Protein AF-A0A830BG78-F1 (afdb_monomer_lite)

pLDDT: mean 71.5, std 8.75, range [42.47, 84.0]

Structure (mmCIF, N/CA/C/O backbone):
data_AF-A0A830BG78-F1
#
_entry.id   AF-A0A830BG78-F1
#
loop_
_atom_site.group_PDB
_atom_site.id
_atom_site.type_symbol
_atom_site.label_atom_id
_atom_site.label_alt_id
_atom_site.label_comp_id
_atom_site.label_asym_id
_atom_site.label_entity_id
_atom_site.label_seq_id
_atom_site.pdbx_PDB_ins_code
_atom_site.Cartn_x
_atom_site.Cartn_y
_atom_site.Cartn_z
_atom_site.occupancy
_atom_site.B_iso_or_equiv
_atom_site.auth_seq_id
_atom_site.auth_comp_id
_atom_site.auth_asym_id
_atom_site.auth_atom_id
_atom_site.pdbx_PDB_model_num
ATOM 1 N N . ALA A 1 1 ? -13.772 -6.519 7.061 1.00 42.47 1 ALA A N 1
ATOM 2 C CA . ALA A 1 1 ? -12.886 -7.361 6.230 1.00 42.47 1 ALA A CA 1
ATOM 3 C C . ALA A 1 1 ? -12.322 -6.501 5.097 1.00 42.47 1 ALA A C 1
ATOM 5 O O . ALA A 1 1 ? -12.308 -6.913 3.944 1.00 42.47 1 ALA A O 1
ATOM 6 N N . ASP A 1 2 ? -11.869 -5.292 5.440 1.00 50.12 2 ASP A N 1
ATOM 7 C CA . ASP A 1 2 ? -11.775 -4.163 4.504 1.00 50.12 2 ASP A CA 1
ATOM 8 C C . ASP A 1 2 ? -10.329 -3.673 4.320 1.00 50.12 2 ASP A C 1
ATOM 10 O O . ASP A 1 2 ? -10.042 -2.899 3.413 1.00 50.12 2 ASP A O 1
ATOM 14 N N . ASP A 1 3 ? -9.383 -4.184 5.111 1.00 59.03 3 ASP A N 1
ATOM 15 C CA . ASP A 1 3 ? -7.972 -3.792 5.056 1.00 59.03 3 ASP A CA 1
ATOM 16 C C . ASP A 1 3 ? -7.257 -4.308 3.798 1.00 59.03 3 ASP A C 1
ATOM 18 O O . ASP A 1 3 ? -6.446 -3.603 3.195 1.00 59.03 3 ASP A O 1
ATOM 22 N N . CYS A 1 4 ? -7.597 -5.515 3.333 1.00 62.75 4 CYS A N 1
ATOM 23 C CA . CYS A 1 4 ? -6.974 -6.080 2.135 1.00 62.75 4 CYS A CA 1
ATOM 24 C C . CYS A 1 4 ? -7.502 -5.451 0.832 1.00 62.75 4 CYS A C 1
ATOM 26 O O . CYS A 1 4 ? -6.839 -5.561 -0.197 1.00 62.75 4 CYS A O 1
ATOM 28 N N . ALA A 1 5 ? -8.660 -4.778 0.837 1.00 66.50 5 ALA A N 1
ATOM 29 C CA . ALA A 1 5 ? -9.155 -4.067 -0.346 1.00 66.50 5 ALA A CA 1
ATOM 30 C C . ALA A 1 5 ? -8.247 -2.874 -0.679 1.00 66.50 5 ALA A C 1
ATOM 32 O O . ALA A 1 5 ? -7.869 -2.681 -1.834 1.00 66.50 5 ALA A O 1
ATOM 33 N N . THR A 1 6 ? -7.798 -2.147 0.348 1.00 65.81 6 THR A N 1
ATOM 34 C CA . THR A 1 6 ? -6.799 -1.078 0.217 1.00 65.81 6 THR A CA 1
ATOM 35 C C . THR A 1 6 ? -5.442 -1.636 -0.215 1.00 65.81 6 THR A C 1
ATOM 37 O O . THR A 1 6 ? -4.790 -1.050 -1.074 1.00 65.81 6 THR A O 1
ATOM 40 N N . VAL A 1 7 ? -5.046 -2.816 0.281 1.00 66.31 7 VAL A N 1
ATOM 41 C CA . VAL A 1 7 ? -3.849 -3.537 -0.203 1.00 66.31 7 VAL A CA 1
ATOM 42 C C . VAL A 1 7 ? -4.005 -4.007 -1.655 1.00 66.31 7 VAL A C 1
ATOM 44 O O . VAL A 1 7 ? -3.048 -4.005 -2.418 1.00 66.31 7 VAL A O 1
ATOM 47 N N . THR A 1 8 ? -5.210 -4.346 -2.097 1.00 67.69 8 THR A N 1
ATOM 48 C CA . THR A 1 8 ? -5.471 -4.714 -3.498 1.00 67.69 8 THR A CA 1
ATOM 49 C C . THR A 1 8 ? -5.409 -3.483 -4.407 1.00 67.69 8 THR A C 1
ATOM 51 O O . THR A 1 8 ? -4.844 -3.538 -5.499 1.00 67.69 8 THR A O 1
ATOM 54 N N . ALA A 1 9 ? -5.921 -2.339 -3.946 1.00 67.12 9 ALA A N 1
ATOM 55 C CA . ALA A 1 9 ? -5.755 -1.059 -4.631 1.00 67.12 9 ALA A CA 1
ATOM 56 C C . ALA A 1 9 ? -4.273 -0.652 -4.704 1.00 67.12 9 ALA A C 1
ATOM 58 O O . ALA A 1 9 ? -3.814 -0.186 -5.749 1.00 67.12 9 ALA A O 1
ATOM 59 N N . LEU A 1 10 ? -3.518 -0.915 -3.631 1.00 70.19 10 LEU A N 1
ATOM 60 C CA . LEU A 1 10 ? -2.067 -0.772 -3.587 1.00 70.19 10 LEU A CA 1
ATOM 61 C C . LEU A 1 10 ? -1.424 -1.603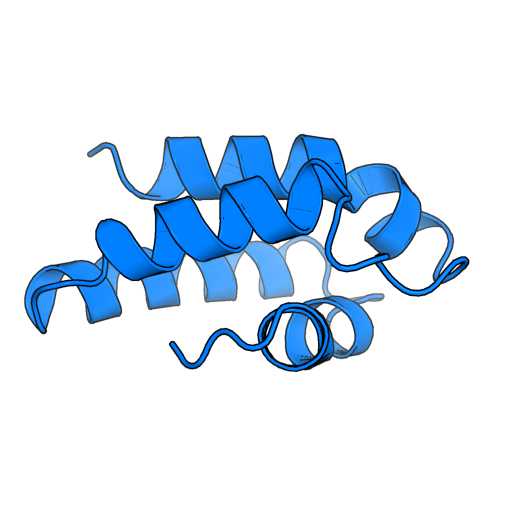 -4.705 1.00 70.19 10 LEU A C 1
ATOM 63 O O . LEU A 1 10 ? -0.727 -1.034 -5.532 1.00 70.19 10 LEU A O 1
ATOM 67 N N . VAL A 1 11 ? -1.733 -2.899 -4.825 1.00 66.19 11 VAL A N 1
ATOM 68 C CA . VAL A 1 11 ? -1.238 -3.765 -5.919 1.00 66.19 11 VAL A CA 1
ATOM 69 C C . VAL A 1 11 ? -1.577 -3.217 -7.286 1.00 66.19 11 VAL A C 1
ATOM 71 O O . VAL A 1 11 ? -0.737 -3.254 -8.173 1.00 66.19 11 VAL A O 1
ATOM 74 N N . SER A 1 12 ? -2.796 -2.720 -7.483 1.00 68.69 12 SER A N 1
ATOM 75 C CA . SER A 1 12 ? -3.190 -2.188 -8.784 1.00 68.69 12 SER A CA 1
ATOM 76 C C . SER A 1 12 ? -2.322 -0.987 -9.168 1.00 68.69 12 SER A C 1
ATOM 78 O O . SER A 1 12 ? -1.863 -0.914 -10.308 1.00 68.69 12 SER A O 1
ATOM 80 N N . ALA A 1 13 ? -2.038 -0.094 -8.213 1.00 66.38 13 ALA A N 1
ATOM 81 C CA . ALA A 1 13 ? -1.134 1.042 -8.399 1.00 66.38 13 ALA A CA 1
ATOM 82 C C . ALA A 1 13 ? 0.343 0.617 -8.516 1.00 66.38 13 ALA A C 1
ATOM 84 O O . ALA A 1 13 ? 1.116 1.244 -9.236 1.00 66.38 13 ALA A O 1
ATOM 85 N N . TYR A 1 14 ? 0.720 -0.467 -7.838 1.00 66.00 14 TYR A N 1
ATOM 86 C CA . TYR A 1 14 ? 2.073 -1.012 -7.798 1.00 66.00 14 TYR A CA 1
ATOM 87 C C . TYR A 1 14 ? 2.380 -2.010 -8.904 1.00 66.00 14 TYR A C 1
ATOM 89 O O . TYR A 1 14 ? 3.548 -2.321 -9.091 1.00 66.00 14 TYR A O 1
ATOM 97 N N . SER A 1 15 ? 1.389 -2.502 -9.645 1.00 66.62 15 SER A N 1
ATOM 98 C CA . SER A 1 15 ? 1.562 -3.558 -10.645 1.00 66.62 15 SER A CA 1
ATOM 99 C C . SER A 1 15 ? 2.673 -3.208 -11.629 1.00 66.62 15 SER A C 1
ATOM 101 O O . SER A 1 15 ? 3.545 -4.024 -11.865 1.00 66.62 15 SER A O 1
ATOM 103 N N . SER A 1 16 ? 2.765 -1.959 -12.083 1.00 64.56 16 SER A N 1
ATOM 104 C CA . SER A 1 16 ? 3.863 -1.501 -12.938 1.00 64.56 16 SER A CA 1
ATOM 105 C C . SER A 1 16 ? 5.233 -1.511 -12.238 1.00 64.56 16 SER A C 1
ATOM 107 O O . SER A 1 16 ? 6.211 -1.966 -12.822 1.00 64.56 16 SER A O 1
ATOM 109 N N . PHE A 1 17 ? 5.325 -1.055 -10.986 1.00 65.31 17 PHE A N 1
ATOM 110 C CA . PHE A 1 17 ? 6.588 -1.017 -10.233 1.00 65.31 17 PHE A CA 1
ATOM 111 C C . PHE A 1 17 ? 7.058 -2.418 -9.826 1.00 65.31 17 PHE A C 1
ATOM 113 O O . PHE A 1 17 ? 8.225 -2.763 -9.971 1.00 65.31 17 PHE A O 1
ATOM 120 N N . VAL A 1 18 ? 6.123 -3.250 -9.375 1.00 65.75 18 VAL A N 1
ATOM 121 C CA . VAL A 1 18 ? 6.337 -4.649 -9.017 1.00 65.75 18 VAL A CA 1
ATOM 122 C C . VAL A 1 18 ? 6.678 -5.448 -10.268 1.00 65.75 18 VAL A C 1
ATOM 124 O O . VAL A 1 18 ? 7.633 -6.201 -10.242 1.00 65.75 18 VAL A O 1
ATOM 127 N N . THR A 1 19 ? 5.970 -5.282 -11.385 1.00 64.69 19 THR A N 1
ATOM 128 C CA . THR A 1 19 ? 6.206 -6.071 -12.605 1.00 64.69 19 THR A CA 1
ATOM 129 C C . THR A 1 19 ? 7.452 -5.641 -13.378 1.00 64.69 19 THR A C 1
ATOM 131 O O . THR A 1 19 ? 8.124 -6.505 -13.934 1.00 64.69 19 THR A O 1
ATOM 134 N N . TYR A 1 20 ? 7.783 -4.347 -13.425 1.00 61.22 20 TYR A N 1
ATOM 135 C CA . TYR A 1 20 ? 8.901 -3.848 -14.238 1.00 61.22 20 TYR A CA 1
ATOM 136 C C . TYR A 1 20 ? 10.139 -3.446 -13.430 1.00 61.22 20 TYR A C 1
ATOM 138 O O . TYR A 1 20 ? 11.163 -3.115 -14.029 1.00 61.22 20 TYR A O 1
ATOM 146 N N . GLY A 1 21 ? 10.067 -3.439 -12.093 1.00 55.66 21 GLY A N 1
ATOM 147 C CA . GLY A 1 21 ? 11.171 -3.039 -11.211 1.00 55.66 21 GLY A CA 1
ATOM 148 C C . GLY A 1 21 ? 11.713 -1.632 -11.488 1.00 55.66 21 GLY A C 1
ATOM 149 O O . GLY A 1 21 ? 12.821 -1.310 -11.071 1.00 55.66 21 GLY A O 1
ATOM 150 N N . SER A 1 22 ? 10.980 -0.820 -12.254 1.00 56.91 22 SER A N 1
ATOM 151 C CA . SER A 1 22 ? 11.487 0.394 -12.882 1.00 56.91 22 SER A CA 1
ATOM 152 C C . SER A 1 22 ? 10.612 1.583 -12.549 1.00 56.91 22 SER A C 1
ATOM 154 O O . SER A 1 22 ? 9.399 1.565 -12.772 1.00 56.91 22 SER A O 1
ATOM 156 N N . SER A 1 23 ? 11.308 2.646 -12.154 1.00 53.84 23 SER A N 1
ATOM 157 C CA . SER A 1 23 ? 10.843 3.975 -11.743 1.00 53.84 23 SER A CA 1
ATOM 158 C C . SER A 1 23 ? 10.481 4.031 -10.265 1.00 53.84 23 SER A C 1
ATOM 160 O O . SER A 1 23 ? 9.365 3.687 -9.891 1.00 53.84 23 SER A O 1
ATOM 162 N N . ASP A 1 24 ? 11.437 4.461 -9.434 1.00 53.34 24 ASP A N 1
ATOM 163 C CA . ASP A 1 24 ? 11.216 4.789 -8.024 1.00 53.34 24 ASP A CA 1
ATOM 164 C C . ASP A 1 24 ? 9.870 5.506 -7.833 1.00 53.34 24 ASP A C 1
ATOM 166 O O . ASP A 1 24 ? 9.570 6.454 -8.574 1.00 53.34 24 ASP A O 1
ATOM 170 N N . PRO A 1 25 ? 9.032 5.065 -6.877 1.00 57.44 25 PRO A N 1
ATOM 171 C CA . PRO A 1 25 ? 7.748 5.694 -6.655 1.00 57.44 25 PRO A CA 1
ATOM 172 C C . PRO A 1 25 ? 7.997 7.116 -6.159 1.00 57.44 25 PRO A C 1
ATOM 174 O O . PRO A 1 25 ? 8.478 7.343 -5.051 1.00 57.44 25 PRO A O 1
ATOM 177 N N . ILE A 1 26 ? 7.689 8.090 -7.013 1.00 60.03 26 ILE A N 1
ATOM 178 C CA . ILE A 1 26 ? 7.717 9.505 -6.651 1.00 60.03 26 ILE A CA 1
ATOM 179 C C . ILE A 1 26 ? 6.740 9.679 -5.475 1.00 60.03 26 ILE A C 1
ATOM 181 O O . ILE A 1 26 ? 5.644 9.114 -5.530 1.00 60.03 26 ILE A O 1
ATOM 185 N N . PRO A 1 27 ? 7.076 10.449 -4.426 1.00 58.19 27 PRO A N 1
ATOM 186 C CA . PRO A 1 27 ? 6.204 10.632 -3.262 1.00 58.19 27 PRO A CA 1
ATOM 187 C C . PRO A 1 27 ? 4.803 11.181 -3.599 1.00 58.19 27 PRO A C 1
ATOM 189 O O . PRO A 1 27 ? 3.865 10.953 -2.843 1.00 58.19 27 PRO A O 1
ATOM 192 N N . GLU A 1 28 ? 4.628 11.833 -4.754 1.00 59.81 28 GLU A 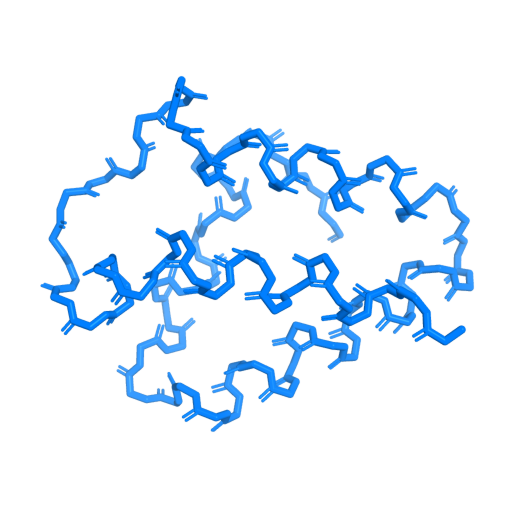N 1
ATOM 193 C CA . GLU A 1 28 ? 3.322 12.292 -5.263 1.00 59.81 28 GLU A CA 1
ATOM 194 C C . GLU A 1 28 ? 2.573 11.257 -6.121 1.00 59.81 28 GLU A C 1
ATOM 196 O O . GLU A 1 28 ? 1.515 11.536 -6.685 1.00 59.81 28 GLU A O 1
ATOM 201 N N . SER A 1 29 ? 3.108 10.047 -6.257 1.00 67.50 29 SER A N 1
ATOM 202 C CA . SER A 1 29 ? 2.439 8.979 -6.989 1.00 67.50 29 SER A CA 1
ATOM 203 C C . SER A 1 29 ? 1.201 8.487 -6.237 1.00 67.50 29 SER A C 1
ATOM 205 O O . SER A 1 29 ? 1.141 8.463 -5.002 1.00 67.50 29 SER A O 1
ATOM 207 N N . SER A 1 30 ? 0.220 8.001 -6.998 1.00 69.38 30 SER A N 1
ATOM 208 C CA . SER A 1 30 ? -0.970 7.326 -6.465 1.00 69.38 30 SER A CA 1
ATOM 209 C C . SER A 1 30 ? -0.631 6.163 -5.525 1.00 69.38 30 SER A C 1
ATOM 211 O O . SER A 1 30 ? -1.463 5.774 -4.706 1.00 69.38 30 SER A O 1
ATOM 213 N N . CYS A 1 31 ? 0.589 5.628 -5.599 1.00 68.81 31 CYS A N 1
ATOM 214 C CA . CYS A 1 31 ? 1.021 4.524 -4.766 1.00 68.81 31 CYS A CA 1
ATOM 215 C C . CYS A 1 31 ? 1.468 4.981 -3.365 1.00 68.81 31 CYS A C 1
ATOM 217 O O . CYS A 1 31 ? 1.113 4.325 -2.387 1.00 68.81 31 CYS A O 1
ATOM 219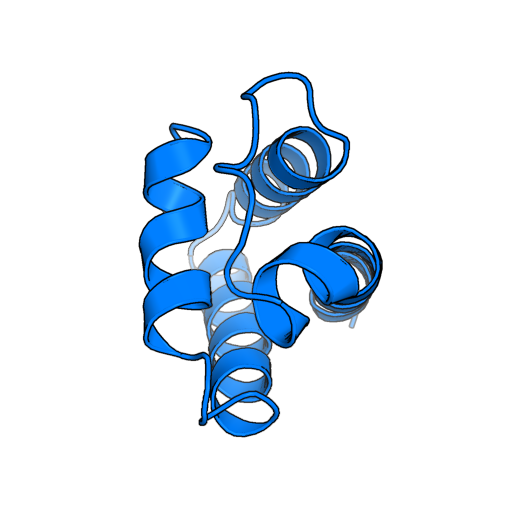 N N . CYS A 1 32 ? 2.116 6.143 -3.222 1.00 75.19 32 CYS A N 1
ATOM 220 C CA . CYS A 1 32 ? 2.411 6.699 -1.899 1.00 75.19 32 CYS A CA 1
ATOM 221 C C . CYS A 1 32 ? 1.165 7.242 -1.198 1.00 75.19 32 CYS A C 1
ATOM 223 O O . CYS A 1 32 ? 1.027 7.067 0.011 1.00 75.19 32 CYS A O 1
ATOM 225 N N . VAL A 1 33 ? 0.198 7.785 -1.945 1.00 77.88 33 VAL A N 1
ATOM 226 C CA . VAL A 1 33 ? -1.121 8.140 -1.392 1.00 77.88 33 VAL A CA 1
ATOM 227 C C . VAL A 1 33 ? -1.817 6.904 -0.815 1.00 77.88 33 VAL A C 1
ATOM 229 O O . VAL A 1 33 ? -2.297 6.940 0.317 1.00 77.88 33 VAL A O 1
ATOM 232 N N . ALA A 1 34 ? -1.804 5.784 -1.545 1.00 75.69 34 ALA A N 1
ATOM 233 C CA . ALA A 1 34 ? -2.354 4.521 -1.060 1.00 75.69 34 ALA A CA 1
ATOM 234 C C . ALA A 1 34 ? -1.597 3.977 0.168 1.00 75.69 34 ALA A C 1
ATOM 236 O O . ALA A 1 34 ? -2.237 3.493 1.100 1.00 75.69 34 ALA A O 1
ATOM 237 N N . MET A 1 35 ? -0.263 4.107 0.221 1.00 76.81 35 MET A N 1
ATOM 238 C CA . MET A 1 35 ? 0.541 3.730 1.396 1.00 76.81 35 MET A CA 1
ATOM 239 C C . MET A 1 35 ? 0.210 4.569 2.631 1.00 76.81 35 MET A C 1
ATOM 241 O O . MET A 1 35 ? 0.091 4.029 3.729 1.00 76.81 35 MET A O 1
ATOM 245 N N . VAL A 1 36 ? 0.018 5.878 2.465 1.00 79.62 36 VAL A N 1
ATOM 246 C CA . VAL A 1 36 ? -0.401 6.771 3.554 1.00 79.62 36 VAL A CA 1
ATOM 247 C C . VAL A 1 36 ? -1.802 6.401 4.042 1.00 79.62 36 VAL A C 1
ATOM 249 O O . VAL A 1 36 ? -2.031 6.332 5.248 1.00 79.62 36 VAL A O 1
ATOM 252 N N . SER A 1 37 ? -2.734 6.086 3.137 1.00 79.31 37 SER A N 1
ATOM 253 C CA . SER A 1 37 ? -4.049 5.556 3.518 1.00 79.31 37 SER A CA 1
ATOM 254 C C . SER A 1 37 ? -3.942 4.230 4.276 1.00 79.31 37 SER A C 1
ATOM 256 O O . SER A 1 37 ? -4.644 4.047 5.268 1.00 79.31 37 SER A O 1
ATOM 258 N N . LEU A 1 38 ? -3.036 3.336 3.864 1.00 77.88 38 LEU A N 1
ATOM 259 C CA . LEU A 1 38 ? -2.758 2.075 4.556 1.00 77.88 38 LEU A CA 1
ATOM 260 C C . LEU A 1 38 ? -2.256 2.310 5.985 1.00 77.88 38 LEU A C 1
ATOM 262 O O . LEU A 1 38 ? -2.719 1.666 6.923 1.00 77.88 38 LEU A O 1
ATOM 266 N N . ASN A 1 39 ? -1.337 3.262 6.149 1.00 80.81 39 ASN A N 1
ATOM 267 C CA . ASN A 1 39 ? -0.792 3.655 7.443 1.00 80.81 39 ASN A CA 1
ATOM 268 C C . ASN A 1 39 ? -1.863 4.243 8.367 1.00 80.81 39 ASN A C 1
ATOM 270 O O . ASN A 1 39 ? -1.893 3.922 9.549 1.00 80.81 39 ASN A O 1
ATOM 274 N N . ASN A 1 40 ? -2.771 5.052 7.817 1.00 82.31 40 ASN A N 1
ATOM 275 C CA . ASN A 1 40 ? -3.905 5.599 8.561 1.00 82.31 40 ASN A CA 1
ATOM 276 C C . ASN A 1 40 ? -4.925 4.518 8.958 1.00 82.31 40 ASN A C 1
ATOM 278 O O . ASN A 1 40 ? -5.566 4.644 9.995 1.00 82.31 40 ASN A O 1
ATOM 282 N N . LEU A 1 41 ? -5.084 3.446 8.170 1.00 78.62 41 LEU A N 1
ATOM 283 C CA . LEU A 1 41 ? -5.873 2.278 8.590 1.00 78.62 41 LEU A CA 1
ATOM 284 C C . LEU A 1 41 ? -5.175 1.496 9.708 1.00 78.62 41 LEU A C 1
ATOM 286 O O . LEU A 1 41 ? -5.826 1.014 10.637 1.00 78.62 41 LEU A O 1
ATOM 290 N N . ALA A 1 42 ? -3.848 1.411 9.647 1.00 79.00 42 ALA A N 1
ATOM 291 C CA . ALA A 1 42 ? -2.981 0.756 10.619 1.00 79.00 42 ALA A CA 1
ATOM 292 C C . ALA A 1 42 ? -2.794 1.560 11.933 1.00 79.00 42 ALA A C 1
ATOM 294 O O . ALA A 1 42 ? -1.741 1.489 12.574 1.00 79.00 42 ALA A O 1
ATOM 295 N N . ASP A 1 43 ? -3.821 2.305 12.351 1.00 81.25 43 ASP A N 1
ATOM 296 C CA . ASP A 1 43 ? -3.826 3.166 13.543 1.00 81.25 43 ASP A CA 1
ATOM 297 C C . ASP A 1 43 ? -3.847 2.372 14.864 1.00 81.25 43 ASP A C 1
ATOM 299 O O . ASP A 1 43 ? -3.328 2.813 15.887 1.00 81.25 43 ASP A O 1
ATOM 303 N N . SER A 1 44 ? -4.381 1.145 14.848 1.00 81.06 44 SER A N 1
ATOM 304 C CA . SER A 1 44 ? -4.414 0.251 16.013 1.00 81.06 44 SER A CA 1
ATOM 305 C C . SER A 1 44 ? -3.500 -0.964 15.840 1.00 81.06 44 SER A C 1
ATOM 307 O O . SER A 1 44 ? -3.222 -1.406 14.725 1.00 81.06 44 SER A O 1
ATOM 309 N N . GLY A 1 45 ? -3.059 -1.564 16.952 1.00 79.75 45 GLY A N 1
ATOM 310 C CA . GLY A 1 45 ? -2.248 -2.789 16.918 1.00 79.75 45 GLY A CA 1
ATOM 311 C C . GLY A 1 45 ? -2.953 -3.965 16.229 1.00 79.75 45 GLY A C 1
ATOM 312 O O . GLY A 1 45 ? -2.306 -4.768 15.558 1.00 79.75 45 GLY A O 1
ATOM 313 N N . ASP A 1 46 ? -4.278 -4.052 16.342 1.00 82.25 46 ASP A N 1
ATOM 314 C CA . ASP A 1 46 ? -5.090 -5.062 15.661 1.00 82.25 46 ASP A CA 1
ATOM 315 C C . ASP A 1 46 ? -5.152 -4.816 14.148 1.00 82.25 46 ASP A C 1
ATOM 317 O O . ASP A 1 46 ? -4.928 -5.752 13.373 1.00 82.25 46 ASP A O 1
ATOM 321 N N . ASN A 1 47 ? -5.328 -3.560 13.725 1.00 80.00 47 ASN A N 1
ATOM 322 C CA . ASN A 1 47 ? -5.316 -3.191 12.309 1.00 80.00 47 ASN A CA 1
ATOM 323 C C . ASN A 1 47 ? -3.922 -3.348 11.694 1.00 80.00 47 ASN A C 1
ATOM 325 O O . ASN A 1 47 ? -3.804 -3.881 10.596 1.00 80.00 47 ASN A O 1
ATOM 329 N N . ARG A 1 48 ? -2.845 -2.997 12.414 1.00 81.38 48 ARG A N 1
ATOM 330 C CA . ARG A 1 48 ? -1.464 -3.259 11.967 1.00 81.38 48 ARG A CA 1
ATOM 331 C C . ARG A 1 48 ? -1.238 -4.725 11.660 1.00 81.38 48 ARG A C 1
ATOM 333 O O . ARG A 1 48 ? -0.675 -5.049 10.622 1.00 81.38 48 ARG A O 1
ATOM 340 N N . ARG A 1 49 ? -1.700 -5.630 12.529 1.00 83.38 49 ARG A N 1
ATOM 341 C CA . ARG A 1 49 ? -1.577 -7.076 12.284 1.00 83.38 49 ARG A CA 1
ATOM 342 C C . ARG A 1 49 ? -2.393 -7.518 11.070 1.00 83.38 49 ARG A C 1
ATOM 344 O O . ARG A 1 49 ? -1.932 -8.388 10.337 1.00 83.38 49 ARG A O 1
ATOM 351 N N . ALA A 1 50 ? -3.578 -6.946 10.855 1.00 82.19 50 ALA A N 1
ATOM 352 C CA . ALA A 1 50 ? -4.405 -7.243 9.686 1.00 82.19 50 ALA A CA 1
ATOM 353 C C . ALA A 1 50 ? -3.744 -6.759 8.384 1.00 82.19 50 ALA A C 1
ATOM 355 O O . ALA A 1 50 ? -3.545 -7.553 7.467 1.00 82.19 50 ALA A O 1
ATOM 356 N N . VAL A 1 51 ? -3.310 -5.498 8.344 1.00 78.44 51 VAL A N 1
ATOM 357 C CA . VAL A 1 51 ? -2.592 -4.892 7.215 1.00 78.44 51 VAL A CA 1
ATOM 358 C C . VAL A 1 51 ? -1.294 -5.644 6.924 1.00 78.44 51 VAL A C 1
ATOM 360 O O . VAL A 1 51 ? -1.027 -5.980 5.774 1.00 78.44 51 VAL A O 1
ATOM 363 N N . CYS A 1 52 ? -0.514 -5.984 7.953 1.00 81.06 52 CYS A N 1
ATOM 364 C CA . CYS A 1 52 ? 0.733 -6.727 7.791 1.00 81.06 52 CYS A CA 1
ATOM 365 C C . CYS A 1 52 ? 0.493 -8.114 7.175 1.00 81.06 52 CYS A C 1
ATOM 367 O O . CYS A 1 52 ? 1.229 -8.511 6.277 1.00 81.06 52 CYS A O 1
ATOM 369 N N . ARG A 1 53 ? -0.575 -8.823 7.575 1.00 84.00 53 ARG A N 1
ATOM 370 C CA . ARG A 1 53 ? -0.971 -10.093 6.940 1.00 84.00 53 ARG A CA 1
ATOM 371 C C . ARG A 1 53 ? -1.335 -9.906 5.470 1.00 84.00 53 ARG A C 1
ATOM 373 O O . ARG A 1 53 ? -0.802 -10.628 4.638 1.00 84.00 53 ARG A O 1
ATOM 380 N N . CYS A 1 54 ? -2.146 -8.897 5.143 1.00 80.50 54 CYS A N 1
ATOM 381 C CA . CYS A 1 54 ? -2.484 -8.591 3.751 1.00 80.50 54 CYS A CA 1
ATOM 382 C C . CYS A 1 54 ? -1.223 -8.283 2.911 1.00 80.50 54 CYS A C 1
ATOM 384 O O . CYS A 1 54 ? -1.121 -8.721 1.769 1.00 80.50 54 CYS A O 1
ATOM 386 N N . VAL A 1 55 ? -0.247 -7.553 3.468 1.00 77.44 55 VAL A N 1
ATOM 387 C CA . VAL A 1 55 ? 1.031 -7.246 2.796 1.00 77.44 55 VAL A CA 1
ATOM 388 C C . VAL A 1 55 ? 1.911 -8.494 2.658 1.00 77.44 55 VAL A C 1
ATOM 390 O O . VAL A 1 55 ? 2.539 -8.681 1.620 1.00 77.44 55 VAL A O 1
ATOM 393 N N . MET A 1 56 ? 1.949 -9.379 3.656 1.00 80.00 56 MET A N 1
ATOM 394 C CA . MET A 1 56 ? 2.673 -10.653 3.560 1.00 80.00 56 MET A CA 1
ATOM 395 C C . MET A 1 56 ? 2.086 -11.568 2.483 1.00 80.00 56 MET A C 1
ATOM 397 O O . MET A 1 56 ? 2.846 -12.129 1.694 1.00 80.00 56 MET A O 1
ATOM 401 N N . ASP A 1 57 ? 0.758 -11.672 2.402 1.00 80.62 57 ASP A N 1
ATOM 402 C CA . ASP A 1 57 ? 0.075 -12.418 1.338 1.00 80.62 57 ASP A CA 1
ATOM 403 C C . ASP A 1 57 ? 0.405 -11.829 -0.041 1.00 80.62 57 ASP A C 1
ATOM 405 O O . ASP A 1 57 ? 0.617 -12.557 -1.013 1.00 80.62 57 ASP A O 1
ATOM 409 N N . LEU A 1 58 ? 0.547 -10.504 -0.109 1.00 74.56 58 LEU A N 1
ATOM 410 C CA . LEU A 1 58 ? 1.003 -9.799 -1.299 1.00 74.56 58 LEU A CA 1
ATOM 411 C C . LEU A 1 58 ? 2.408 -10.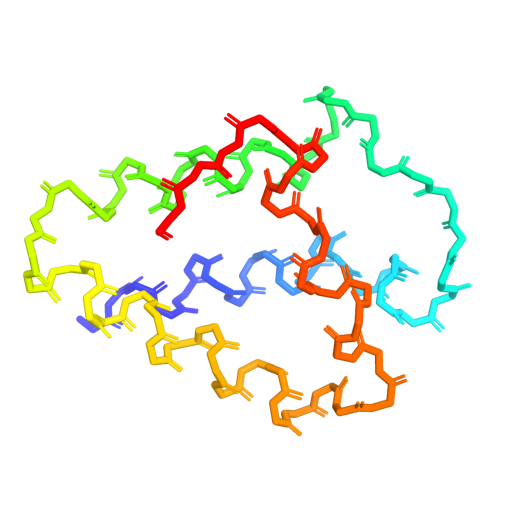201 -1.727 1.00 74.56 58 LEU A C 1
ATOM 413 O O . LEU A 1 58 ? 2.653 -10.517 -2.889 1.00 74.56 58 LEU A O 1
ATOM 417 N N . ILE A 1 59 ? 3.338 -10.171 -0.776 1.00 76.06 59 ILE A N 1
ATOM 418 C CA . ILE A 1 59 ? 4.734 -10.528 -0.999 1.00 76.06 59 ILE A CA 1
ATOM 419 C C . ILE A 1 59 ? 4.824 -11.991 -1.435 1.00 76.06 59 ILE A C 1
ATOM 421 O O . ILE A 1 59 ? 5.600 -12.309 -2.331 1.00 76.06 59 ILE A O 1
ATOM 425 N N . ALA A 1 60 ? 4.004 -12.872 -0.858 1.00 80.88 60 ALA A N 1
ATOM 426 C CA . ALA A 1 60 ? 3.926 -14.269 -1.264 1.00 80.88 60 ALA A CA 1
ATOM 427 C C . ALA A 1 60 ? 3.416 -14.420 -2.710 1.00 80.88 60 ALA A C 1
ATOM 429 O O . ALA A 1 60 ? 4.000 -15.179 -3.487 1.00 80.88 60 ALA A O 1
ATOM 430 N N . ALA A 1 61 ? 2.385 -13.662 -3.100 1.00 77.00 61 ALA A N 1
ATOM 431 C CA . ALA A 1 61 ? 1.844 -13.664 -4.462 1.00 77.00 61 ALA A CA 1
ATOM 432 C C . ALA A 1 61 ? 2.827 -13.091 -5.502 1.00 77.00 61 ALA A C 1
ATOM 434 O O . ALA A 1 61 ? 2.904 -13.590 -6.624 1.00 77.00 61 ALA A O 1
ATOM 435 N N . TYR A 1 62 ? 3.615 -12.084 -5.121 1.00 71.50 62 TYR A N 1
ATOM 436 C CA . TYR A 1 62 ? 4.599 -11.405 -5.970 1.00 71.50 62 TYR A CA 1
ATOM 437 C C . TYR A 1 62 ? 6.042 -11.705 -5.542 1.00 71.50 62 TYR A C 1
ATOM 439 O O . TYR A 1 62 ? 6.905 -10.829 -5.584 1.00 71.50 62 TYR A O 1
ATOM 447 N N . SER A 1 63 ? 6.316 -12.951 -5.147 1.00 72.12 63 SER A N 1
ATOM 448 C CA . SER A 1 63 ? 7.597 -13.372 -4.553 1.00 72.12 63 SER A CA 1
ATOM 449 C C . SER A 1 63 ? 8.846 -12.975 -5.352 1.00 72.12 63 SER A C 1
ATOM 451 O O . SER A 1 63 ? 9.856 -12.608 -4.755 1.00 72.12 63 SER A O 1
ATOM 453 N N . SER A 1 64 ? 8.780 -12.951 -6.688 1.00 74.69 64 SER A N 1
ATOM 454 C CA . SER A 1 64 ? 9.882 -12.500 -7.559 1.00 74.69 64 SER A CA 1
ATOM 455 C C . SER A 1 64 ? 10.263 -11.025 -7.372 1.00 74.69 64 SER A C 1
ATOM 457 O O . SER A 1 64 ? 11.379 -10.638 -7.694 1.00 74.69 64 SER A O 1
ATOM 459 N N . ASN A 1 65 ? 9.354 -10.218 -6.826 1.00 70.62 65 ASN A N 1
ATOM 460 C CA . ASN A 1 65 ? 9.488 -8.776 -6.630 1.00 70.62 65 ASN A CA 1
ATOM 461 C C . ASN A 1 65 ? 9.328 -8.381 -5.155 1.00 70.62 65 ASN A C 1
ATOM 463 O O . ASN A 1 65 ? 9.114 -7.211 -4.833 1.00 70.62 65 ASN A O 1
ATOM 467 N N . ALA A 1 66 ? 9.456 -9.352 -4.246 1.00 71.69 66 ALA A N 1
ATOM 468 C CA . ALA A 1 66 ? 9.332 -9.164 -2.804 1.00 71.69 66 ALA A CA 1
ATOM 469 C C . ALA A 1 66 ? 10.220 -8.024 -2.280 1.00 71.69 66 ALA A C 1
ATOM 471 O O . ALA A 1 66 ? 9.796 -7.238 -1.436 1.00 71.69 66 ALA A O 1
ATOM 472 N N . THR A 1 67 ? 11.437 -7.897 -2.814 1.00 73.06 67 THR A N 1
ATOM 473 C CA . THR A 1 67 ?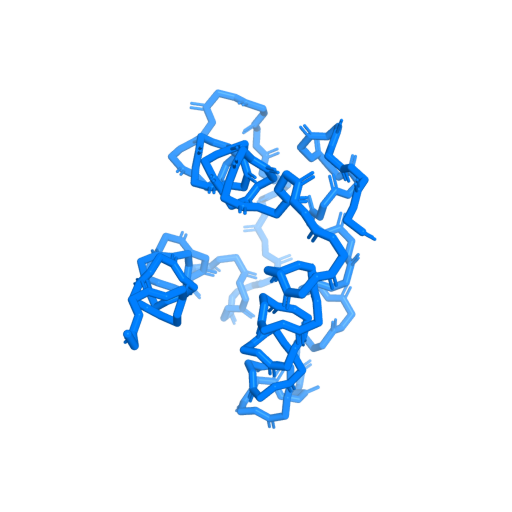 12.394 -6.857 -2.420 1.00 73.06 67 THR A CA 1
ATOM 474 C C . THR A 1 67 ? 11.922 -5.458 -2.811 1.00 73.06 67 THR A C 1
ATOM 476 O O . THR A 1 67 ? 12.081 -4.530 -2.026 1.00 73.06 67 THR A O 1
ATOM 479 N N . ALA A 1 68 ? 11.295 -5.307 -3.983 1.00 72.81 68 ALA A N 1
ATOM 480 C CA . ALA A 1 68 ? 10.721 -4.036 -4.421 1.00 72.81 68 ALA A CA 1
ATOM 481 C C . ALA A 1 68 ? 9.508 -3.655 -3.560 1.00 72.81 68 ALA A C 1
ATOM 483 O O . ALA A 1 68 ? 9.362 -2.505 -3.171 1.00 72.81 68 ALA A O 1
ATOM 484 N N . ILE A 1 69 ? 8.671 -4.628 -3.189 1.00 73.19 69 ILE A N 1
ATOM 485 C CA . ILE A 1 69 ? 7.523 -4.401 -2.296 1.00 73.19 69 ILE A CA 1
ATOM 486 C C . ILE A 1 69 ? 7.985 -4.021 -0.880 1.00 73.19 69 ILE A C 1
ATOM 488 O O . ILE A 1 69 ? 7.342 -3.217 -0.211 1.00 73.19 69 ILE A O 1
ATOM 492 N N . ALA A 1 70 ? 9.113 -4.559 -0.416 1.00 75.12 70 ALA A N 1
ATOM 493 C CA . ALA A 1 70 ? 9.645 -4.263 0.911 1.00 75.12 70 ALA A CA 1
ATOM 494 C C . ALA A 1 70 ? 10.241 -2.847 1.039 1.00 75.12 70 ALA A C 1
ATOM 496 O O . ALA A 1 70 ? 10.233 -2.284 2.131 1.00 75.12 70 ALA A O 1
ATOM 497 N N . THR A 1 71 ? 10.757 -2.254 -0.044 1.00 75.44 71 THR A N 1
ATOM 498 C CA . THR A 1 71 ? 11.362 -0.904 -0.018 1.00 75.44 71 THR A CA 1
ATOM 499 C C . THR A 1 71 ? 10.336 0.219 -0.155 1.00 75.44 71 THR A C 1
ATOM 501 O O . THR A 1 71 ? 10.592 1.358 0.233 1.00 75.44 71 THR A O 1
ATOM 504 N N . VAL A 1 72 ? 9.150 -0.109 -0.654 1.00 73.31 72 VAL A N 1
ATOM 505 C CA . VAL A 1 72 ? 8.034 0.803 -0.915 1.00 73.31 72 VAL A CA 1
ATOM 506 C C . VAL A 1 72 ? 7.587 1.660 0.271 1.00 73.31 72 VAL A C 1
ATOM 508 O O . VAL A 1 72 ? 7.473 2.873 0.086 1.00 73.31 72 VAL A O 1
ATOM 511 N N . PRO A 1 73 ? 7.357 1.107 1.479 1.00 75.50 73 PRO A N 1
ATOM 512 C CA . PRO A 1 73 ? 6.997 1.928 2.632 1.00 75.50 73 PRO A CA 1
ATOM 513 C C . PRO A 1 73 ? 8.063 2.991 2.905 1.00 75.50 73 PRO A C 1
ATOM 515 O O . PRO A 1 73 ? 7.739 4.165 3.076 1.00 75.50 73 PRO A O 1
ATOM 518 N N . GLY A 1 74 ? 9.338 2.599 2.813 1.00 76.19 74 GLY A N 1
ATOM 519 C CA . GLY A 1 74 ? 10.479 3.495 2.973 1.00 76.19 74 GLY A 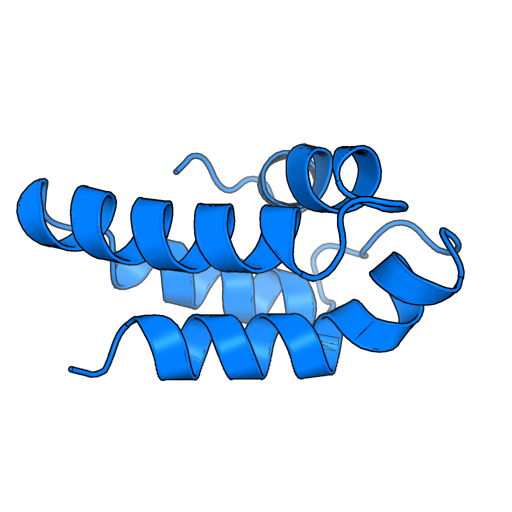CA 1
ATOM 520 C C . GLY A 1 74 ? 10.524 4.612 1.930 1.00 76.19 74 GLY A C 1
ATOM 521 O O . GLY A 1 74 ? 10.756 5.761 2.296 1.00 76.19 74 GLY A O 1
ATOM 522 N N . PHE A 1 75 ? 10.240 4.314 0.657 1.00 76.00 75 PHE A N 1
ATOM 523 C CA . PHE A 1 75 ? 10.179 5.335 -0.399 1.00 76.00 75 PHE A CA 1
ATOM 524 C C . PHE A 1 75 ? 9.074 6.369 -0.177 1.00 76.00 75 PHE A C 1
ATOM 526 O O . PHE A 1 75 ? 9.262 7.549 -0.460 1.00 76.00 75 PHE A O 1
ATOM 533 N N . CYS A 1 76 ? 7.935 5.937 0.360 1.00 75.62 76 CYS A N 1
ATOM 534 C CA . CYS A 1 76 ? 6.803 6.813 0.638 1.00 75.62 76 CYS A CA 1
ATOM 535 C C . CYS A 1 76 ? 6.885 7.512 2.005 1.00 75.62 76 CYS A C 1
ATOM 537 O O . CYS A 1 76 ? 5.950 8.217 2.380 1.00 75.62 76 CYS A O 1
ATOM 539 N N . GLY A 1 77 ? 7.969 7.314 2.769 1.00 77.44 77 GLY A N 1
ATOM 540 C CA . GLY A 1 77 ? 8.122 7.874 4.116 1.00 77.44 77 GLY A CA 1
ATOM 541 C C . GLY A 1 77 ? 7.153 7.281 5.146 1.00 77.44 77 GLY A C 1
ATOM 542 O O . GLY A 1 77 ? 6.876 7.909 6.166 1.00 77.44 77 GLY A O 1
ATOM 543 N N . VAL A 1 78 ? 6.621 6.087 4.877 1.00 77.06 78 VAL A N 1
ATOM 544 C CA . VAL A 1 78 ? 5.653 5.380 5.717 1.00 77.06 78 VAL A CA 1
ATOM 545 C C . VAL A 1 78 ? 6.353 4.255 6.481 1.00 77.06 78 VAL A C 1
ATOM 547 O O . VAL A 1 78 ? 7.060 3.438 5.895 1.00 77.06 78 VAL A O 1
ATOM 550 N N . ALA A 1 79 ? 6.113 4.179 7.791 1.00 72.56 79 ALA A N 1
ATOM 551 C CA . ALA A 1 79 ? 6.608 3.109 8.655 1.00 72.56 79 ALA A CA 1
ATOM 552 C C . ALA A 1 79 ? 5.425 2.313 9.233 1.00 72.56 79 ALA A C 1
ATOM 554 O O . ALA A 1 79 ? 4.710 2.818 10.101 1.00 72.56 79 ALA A O 1
ATOM 555 N N . LEU A 1 80 ? 5.235 1.089 8.726 1.00 66.81 80 LEU A N 1
ATOM 556 C CA . LEU A 1 80 ? 4.192 0.132 9.125 1.00 66.81 80 LEU A CA 1
ATOM 557 C C . LEU A 1 80 ? 4.709 -0.876 10.158 1.00 66.81 80 LEU A C 1
ATOM 559 O O . LEU A 1 80 ? 5.840 -1.377 9.965 1.00 66.81 80 LEU A O 1
#

Secondary structure (DSSP, 8-state):
--HHHHHHHHHHHHHHHHHH--S---TTSHHHHHHHHHHHHTTSHHHHHHHHHHHHHHHHHTGGGHHHHHHHHHHTT---

Radius of gyration: 11.54 Å; chains: 1; bounding box: 25×27×31 Å

Foldseek 3Di:
DCLLVLVVVLCVQCVCCLVVVDDQQDLPGPNLVSLVVSLVQVPDPVSVVVNVVSLVVVCVVSVVRNVSSVCSCVSNVHDD

InterPro domains:
  IPR000528 Plant non-specific lipid-transfer protein/Par allergen [PR00382] (3-19)
  IPR000528 Plant non-specific lipid-transfer protein/Par allergen [PR00382] (26-40)
  IPR000528 Plant non-specific lipid-transfer protein/Par allergen [PR00382] (47-62)
  IPR000528 Plant non-specific lipid-transfer protein/Par allergen [PR00382] (63-80)
  IPR000528 Plant non-specific lipid-transfer protein/Par allergen [PTHR33076] (3-79)
  IPR016140 Bifunctional inhibitor/plant lipid transfer protein/seed storage helical domain [PF00234] (4-79)
  IPR036312 Bifunctional inhibitor/plant lipid transfer protein/seed storage helical domain superfamily [G3DSA:1.10.110.10] (3-80)
  IPR036312 Bifunctional inhibitor/plant lipid transfer protein/seed storage helical domain superfamily [SSF47699] (3-79)

Organism: NCBI:txid374723

Sequence (80 aa):
ADDCATVTALVSAYSSFVTYGSSDPIPESSCCVAMVSLNNLADSGDNRRAVCRCVMDLIAAYSSNATAIATVPGFCGVAL